Protein AF-A0A937WI59-F1 (afdb_monomer)

Nearest PDB structures (foldseek):
  2mru-assembly1_A  TM=8.303E-01  e=8.374E-02  Escherichia coli K-12
  1yfb-assembly1_A  TM=7.563E-01  e=5.651E-02  Bacillus subtilis
  1mvf-assembly2_D  TM=7.375E-01  e=8.942E-02  Escherichia coli
  2mrn-assembly1_B  TM=7.981E-01  e=2.239E-01  Escherichia coli K-12
  1ub4-assembly1_C-2  TM=5.901E-01  e=2.553E-01  Escherichia coli

Secondary structure (DSSP, 8-state):
--TT-PPPPPHHHHHHTT--TT-EEEEEEETTEEEEEEEPPPPTTS-GGGGGGGSHHHHHHHHHHHHHHHTT-----SSHHHHHHHHHHHHHHHHGGG--------------

Solvent-accessible surface area (backbone atoms only — not comparable to full-atom values): 7525 Å² total; per-residue (Å²): 130,48,99,84,71,60,81,88,75,60,68,67,61,31,61,77,68,70,60,58,95,87,68,42,63,47,79,45,81,54,95,96,39,80,46,75,41,86,37,80,74,72,63,88,82,60,56,80,91,56,50,65,65,74,34,69,71,44,46,53,52,49,53,48,54,51,48,31,57,73,73,56,71,62,87,86,67,98,46,68,67,61,46,52,50,50,53,55,52,54,50,52,60,63,61,69,73,72,81,79,88,87,86,77,85,80,86,75,82,87,81,132

Structure (mmCIF, N/CA/C/O backbone):
data_AF-A0A937WI59-F1
#
_entry.id   AF-A0A937WI59-F1
#
loop_
_atom_site.group_PDB
_atom_site.id
_atom_site.type_symbol
_atom_site.label_atom_id
_atom_site.label_alt_id
_atom_site.label_comp_id
_atom_site.label_asym_id
_atom_site.label_entity_id
_atom_site.label_seq_id
_atom_site.pdbx_PDB_ins_code
_atom_site.Cartn_x
_atom_site.Cartn_y
_atom_site.Cartn_z
_atom_site.occupancy
_atom_site.B_iso_or_equiv
_atom_site.auth_seq_id
_atom_site.auth_comp_id
_atom_site.auth_asym_id
_atom_site.auth_atom_id
_atom_site.pdbx_PDB_model_num
ATOM 1 N N . MET A 1 1 ? -21.272 4.162 23.842 1.00 53.53 1 MET A N 1
ATOM 2 C CA . MET A 1 1 ? -20.456 4.601 22.687 1.00 53.53 1 MET A CA 1
ATOM 3 C C . MET A 1 1 ? -19.876 5.968 23.034 1.00 53.53 1 MET A C 1
ATOM 5 O O . MET A 1 1 ? -20.607 6.757 23.615 1.00 53.53 1 MET A O 1
ATOM 9 N N . ARG A 1 2 ? -18.576 6.228 22.822 1.00 75.31 2 ARG A N 1
ATOM 10 C CA . ARG A 1 2 ? -17.988 7.551 23.133 1.00 75.31 2 ARG A CA 1
ATOM 11 C C . ARG A 1 2 ? -18.427 8.577 22.081 1.00 75.31 2 ARG A C 1
ATOM 13 O O . ARG A 1 2 ? -18.624 8.186 20.936 1.00 75.31 2 ARG A O 1
ATOM 20 N N . GLU A 1 3 ? -18.502 9.860 22.441 1.00 70.12 3 GLU A N 1
ATOM 21 C CA . GLU A 1 3 ? -18.969 10.951 21.554 1.00 70.12 3 GLU A CA 1
ATOM 22 C C . GLU A 1 3 ? -18.273 10.992 20.185 1.00 70.12 3 GLU A C 1
ATOM 24 O O . GLU A 1 3 ? -18.891 11.333 19.187 1.00 70.12 3 GLU A O 1
ATOM 29 N N . LYS A 1 4 ? -16.996 10.595 20.115 1.00 72.50 4 LYS A N 1
ATOM 30 C CA . LYS A 1 4 ? -16.204 10.588 18.873 1.00 72.50 4 LYS A CA 1
ATOM 31 C C . LYS A 1 4 ? -16.220 9.251 18.117 1.00 72.50 4 LYS A C 1
ATOM 33 O O . LYS A 1 4 ? -15.322 9.002 17.323 1.00 72.50 4 LYS A O 1
ATOM 38 N N . GLY A 1 5 ? -17.150 8.344 18.423 1.00 72.31 5 GLY A N 1
ATOM 39 C CA . GLY A 1 5 ? -17.212 7.026 17.775 1.00 72.31 5 GLY A CA 1
ATOM 40 C C . GLY A 1 5 ? -16.034 6.097 18.106 1.00 72.31 5 GLY A C 1
ATOM 41 O O . GLY A 1 5 ? -15.732 5.183 17.350 1.00 72.31 5 GLY A O 1
ATOM 42 N N . GLN A 1 6 ? -15.347 6.314 19.232 1.00 80.00 6 GLN A N 1
ATOM 43 C CA . GLN A 1 6 ? -14.201 5.488 19.629 1.00 80.00 6 GLN A CA 1
ATOM 44 C C . GLN A 1 6 ? -14.650 4.098 20.102 1.00 80.00 6 GLN A C 1
ATOM 46 O O . GLN A 1 6 ? -15.463 3.984 21.028 1.00 80.00 6 GLN A O 1
ATOM 51 N N . LEU A 1 7 ? -14.058 3.054 19.518 1.00 80.50 7 LEU A N 1
ATOM 52 C CA . LEU A 1 7 ? -14.230 1.661 19.923 1.00 80.50 7 LEU A CA 1
ATOM 53 C C . LEU A 1 7 ? -13.065 1.223 20.824 1.00 80.50 7 LEU A C 1
ATOM 55 O O . LEU A 1 7 ? -11.909 1.548 20.563 1.00 80.50 7 LEU A O 1
ATOM 59 N N . THR A 1 8 ? -13.350 0.484 21.897 1.00 84.56 8 THR A N 1
ATOM 60 C CA . THR A 1 8 ? -12.304 -0.092 22.757 1.00 84.56 8 THR A CA 1
ATOM 61 C C . THR A 1 8 ? -12.127 -1.566 22.427 1.00 84.56 8 THR A C 1
ATOM 63 O O . THR A 1 8 ? -13.064 -2.345 22.569 1.00 84.56 8 THR A O 1
ATOM 66 N N . LEU A 1 9 ? -10.918 -1.946 22.014 1.00 85.12 9 LEU A N 1
ATOM 67 C CA . LEU A 1 9 ? -10.568 -3.331 21.706 1.00 85.12 9 LEU A CA 1
ATOM 68 C C . LEU A 1 9 ? -9.833 -3.993 22.886 1.00 85.12 9 LEU A C 1
ATOM 70 O O . LEU A 1 9 ? -8.924 -3.380 23.470 1.00 85.12 9 LEU A O 1
ATOM 74 N N . PRO A 1 10 ? -10.155 -5.255 23.231 1.00 89.94 10 PRO A N 1
ATOM 75 C CA . PRO A 1 10 ? -9.387 -6.028 24.202 1.00 89.94 10 PRO A CA 1
ATOM 76 C C . PRO A 1 10 ? -7.894 -6.080 23.853 1.00 89.94 10 PRO A C 1
ATOM 78 O O . PRO A 1 10 ? -7.497 -6.032 22.687 1.00 89.94 10 PRO A O 1
ATOM 81 N N . SER A 1 11 ? -7.045 -6.170 24.878 1.00 88.06 11 SER A N 1
ATOM 82 C CA . SER A 1 11 ? -5.583 -6.162 24.714 1.00 88.06 11 SER A CA 1
ATOM 83 C C . SER A 1 11 ? -5.071 -7.310 23.841 1.00 88.06 11 SER A C 1
ATOM 85 O O . SER A 1 11 ? -4.092 -7.122 23.123 1.00 88.06 11 SER A O 1
ATOM 87 N N . LEU A 1 12 ? -5.752 -8.461 23.866 1.00 91.19 12 LEU A N 1
ATOM 88 C CA . LEU A 1 12 ? -5.436 -9.626 23.043 1.00 91.19 12 LEU A CA 1
ATOM 89 C C . LEU A 1 12 ? -5.431 -9.278 21.548 1.00 91.19 12 LEU A C 1
ATOM 91 O O . LEU A 1 12 ? -4.420 -9.464 20.876 1.00 91.19 12 LEU A O 1
ATOM 95 N N . PHE A 1 13 ? -6.525 -8.695 21.053 1.00 86.31 13 PHE A N 1
ATOM 96 C CA . PHE A 1 13 ? -6.661 -8.324 19.644 1.00 86.31 13 PHE A CA 1
ATOM 97 C C . P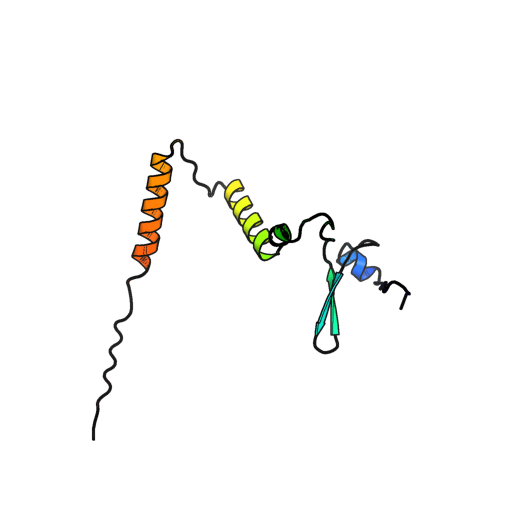HE A 1 13 ? -5.717 -7.188 19.254 1.00 86.31 13 PHE A C 1
ATOM 99 O O . PHE A 1 13 ? -5.120 -7.231 18.184 1.00 86.31 13 PHE A O 1
ATOM 106 N N . ARG A 1 14 ? -5.508 -6.208 20.146 1.00 87.00 14 ARG A N 1
ATOM 107 C CA . ARG A 1 14 ? -4.539 -5.126 19.907 1.00 87.00 14 ARG A CA 1
ATOM 108 C C . ARG A 1 14 ? -3.124 -5.655 19.699 1.00 87.00 14 ARG A C 1
ATOM 110 O O . ARG A 1 14 ? -2.452 -5.215 18.777 1.00 87.00 14 ARG A O 1
ATOM 117 N N . LYS A 1 15 ? -2.684 -6.608 20.525 1.00 85.06 15 LYS A N 1
ATOM 118 C CA . LYS A 1 15 ? -1.352 -7.216 20.404 1.00 85.06 15 LYS A CA 1
ATOM 119 C C . LYS A 1 15 ? -1.234 -8.091 19.159 1.00 85.06 15 LYS A C 1
ATOM 121 O O . LYS A 1 15 ? -0.242 -7.976 18.4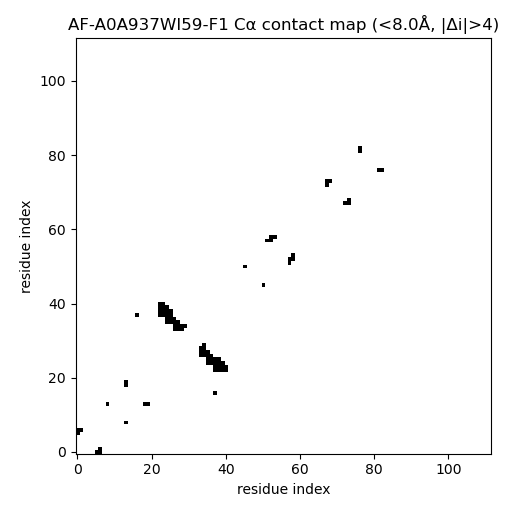53 1.00 85.06 15 LYS A O 1
ATOM 126 N N . ALA A 1 16 ? -2.244 -8.916 18.881 1.00 84.19 16 ALA A N 1
ATOM 127 C CA . ALA A 1 16 ? -2.254 -9.796 17.712 1.00 84.19 16 ALA A CA 1
ATOM 128 C C . ALA A 1 16 ? -2.197 -9.018 16.386 1.00 84.19 16 ALA A C 1
ATOM 130 O O . ALA A 1 16 ? -1.530 -9.448 15.452 1.00 84.19 16 ALA A O 1
ATOM 131 N N . LEU A 1 17 ? -2.865 -7.863 16.323 1.00 81.88 17 LEU A N 1
AT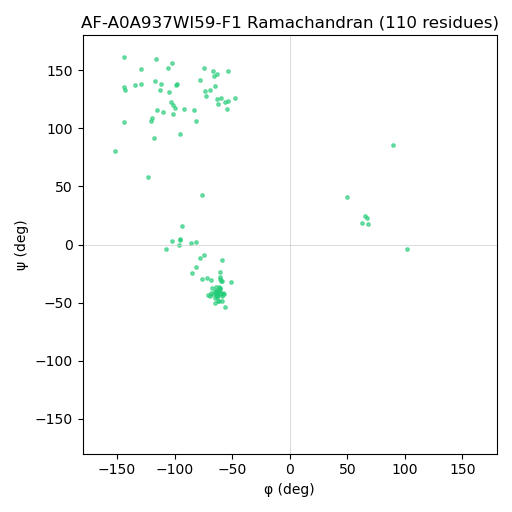OM 132 C CA . LEU A 1 17 ? -2.930 -7.011 15.134 1.00 81.88 17 LEU A CA 1
ATOM 133 C C . LEU A 1 17 ? -1.892 -5.871 15.135 1.00 81.88 17 LEU A C 1
ATOM 135 O O . LEU A 1 17 ? -1.865 -5.079 14.200 1.00 81.88 17 LEU A O 1
ATOM 139 N N . GLY A 1 18 ? -1.057 -5.751 16.176 1.00 84.44 18 GLY A N 1
ATOM 140 C CA . GLY A 1 18 ? -0.043 -4.693 16.285 1.00 84.44 18 GLY A CA 1
ATOM 141 C C . GLY A 1 18 ? -0.601 -3.266 16.409 1.00 84.44 18 GLY A C 1
ATOM 142 O O . GLY A 1 18 ? 0.091 -2.312 16.060 1.00 84.44 18 GLY A O 1
ATOM 143 N N . LEU A 1 19 ? -1.834 -3.118 16.902 1.00 84.38 19 LEU A N 1
ATOM 144 C CA . LEU A 1 19 ? -2.588 -1.862 16.904 1.00 84.38 19 LEU A CA 1
ATOM 145 C C . LEU A 1 19 ? -2.139 -0.895 18.004 1.00 84.38 19 LEU A C 1
ATOM 147 O O . LEU A 1 19 ? -1.927 -1.285 19.160 1.00 84.38 19 LEU A O 1
ATOM 151 N N . LYS A 1 20 ? -2.108 0.394 17.671 1.00 83.06 20 LYS A N 1
ATOM 152 C CA . LYS A 1 20 ? -1.831 1.513 18.577 1.00 83.06 20 LYS A CA 1
ATOM 153 C C . LYS A 1 20 ? -3.045 2.433 18.700 1.00 83.06 20 LYS A C 1
ATOM 155 O O . LYS A 1 20 ? -3.963 2.430 17.883 1.00 83.06 20 LYS A O 1
ATOM 160 N N . ALA A 1 21 ? -3.075 3.222 19.773 1.00 80.94 21 ALA A N 1
ATOM 161 C CA . ALA A 1 21 ? -4.100 4.249 19.919 1.00 80.94 21 ALA A CA 1
ATOM 162 C C . ALA A 1 21 ? -3.947 5.282 18.791 1.00 80.94 21 ALA A C 1
ATOM 164 O O . ALA A 1 21 ? -2.870 5.851 18.633 1.00 80.94 21 ALA A O 1
ATOM 165 N N . GLY A 1 22 ? -5.022 5.516 18.035 1.00 78.31 22 GLY A N 1
ATOM 166 C CA . GLY A 1 22 ? -5.018 6.408 16.871 1.00 78.31 22 GLY A CA 1
ATOM 167 C C . GLY A 1 22 ? -4.952 5.702 15.514 1.00 78.31 22 GLY A C 1
ATOM 168 O O 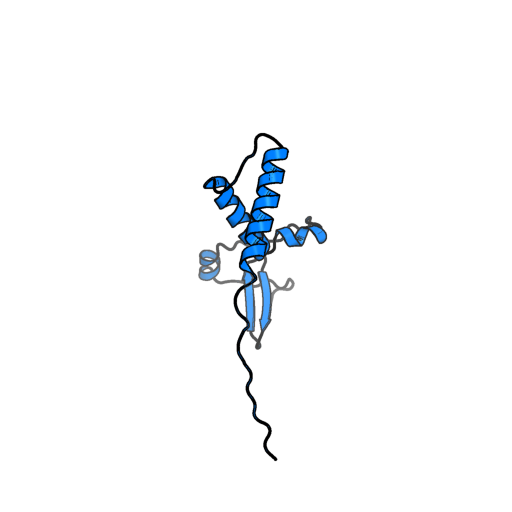. GLY A 1 22 ? -5.063 6.389 14.503 1.00 78.31 22 GLY A O 1
ATOM 169 N N . ASP A 1 23 ? -4.824 4.371 15.478 1.00 79.38 23 ASP A N 1
ATOM 170 C CA . ASP A 1 23 ? -4.949 3.603 14.233 1.00 79.38 23 ASP A CA 1
ATOM 171 C C . ASP A 1 23 ? -6.381 3.652 13.681 1.00 79.38 23 ASP A C 1
ATOM 173 O O . ASP A 1 23 ? -7.361 3.747 14.431 1.00 79.38 23 ASP A O 1
ATOM 177 N N . TYR A 1 24 ? -6.489 3.577 12.355 1.00 77.19 24 TYR A N 1
ATOM 178 C CA . TYR A 1 24 ? -7.747 3.670 11.623 1.00 77.19 24 TYR A CA 1
ATOM 179 C C . TYR A 1 24 ? -8.227 2.286 11.182 1.00 77.19 24 TYR A C 1
ATOM 181 O O . TYR A 1 24 ? -7.453 1.335 11.050 1.00 77.19 24 TYR A O 1
ATOM 189 N N . PHE A 1 25 ? -9.536 2.181 10.966 1.00 82.50 25 PHE A N 1
ATOM 190 C CA . PHE A 1 25 ? -10.170 0.979 10.449 1.00 82.50 25 PHE A CA 1
ATOM 191 C C . PHE A 1 25 ? -11.053 1.341 9.268 1.00 82.50 25 PHE A C 1
ATOM 193 O O . PHE A 1 25 ? -11.804 2.315 9.318 1.00 82.50 25 PHE A O 1
ATOM 200 N N . GLU A 1 26 ? -10.997 0.516 8.233 1.00 79.25 26 GLU A N 1
ATOM 201 C CA . GLU A 1 26 ? -12.060 0.454 7.248 1.00 79.25 26 GLU A CA 1
ATOM 202 C C . GLU A 1 26 ? -13.256 -0.257 7.888 1.00 79.25 26 GLU A C 1
ATOM 204 O O . GLU A 1 26 ? -13.109 -1.309 8.523 1.00 79.25 26 GLU A O 1
ATOM 209 N N . VAL A 1 27 ? -14.437 0.338 7.741 1.00 80.81 27 VAL A N 1
ATOM 210 C CA . VAL A 1 27 ? -15.684 -0.172 8.305 1.00 80.81 27 VAL A CA 1
ATOM 211 C C . VAL A 1 27 ? -16.556 -0.658 7.162 1.00 80.81 27 VAL A C 1
ATOM 213 O O . VAL A 1 27 ? -17.022 0.144 6.359 1.00 80.81 27 VAL A O 1
ATOM 216 N N . ASN A 1 28 ? -16.801 -1.964 7.115 1.00 80.94 28 ASN A N 1
ATOM 217 C CA . ASN A 1 28 ? -17.750 -2.563 6.186 1.00 80.94 28 ASN A CA 1
ATOM 218 C C . ASN A 1 28 ? -18.959 -3.102 6.953 1.00 80.94 28 ASN A C 1
ATOM 220 O O . ASN A 1 28 ? -18.808 -3.699 8.021 1.00 80.94 28 ASN A O 1
ATOM 224 N N . PHE A 1 29 ? -20.156 -2.890 6.405 1.00 87.25 29 PHE A N 1
ATOM 225 C CA . PHE A 1 29 ? -21.410 -3.386 6.966 1.00 87.25 29 PHE A CA 1
ATOM 226 C C . PHE A 1 29 ? -22.030 -4.396 6.007 1.00 87.25 29 PHE A C 1
ATOM 228 O O . PHE A 1 29 ? -22.379 -4.045 4.881 1.00 87.25 29 PHE A O 1
ATOM 235 N N . GLN A 1 30 ? -22.131 -5.650 6.439 1.00 88.69 30 GLN A N 1
ATOM 236 C CA . GLN A 1 30 ? -22.704 -6.744 5.653 1.00 88.69 30 GLN A CA 1
ATOM 237 C C . GLN A 1 30 ? -23.466 -7.673 6.593 1.00 88.69 30 GLN A C 1
ATOM 239 O O . GLN A 1 30 ? -22.974 -7.968 7.677 1.00 88.69 30 GLN A O 1
ATOM 244 N N . ASP A 1 31 ? -24.671 -8.094 6.210 1.00 86.94 31 ASP A N 1
ATOM 245 C CA . ASP A 1 31 ? -25.480 -9.074 6.953 1.00 86.94 31 ASP A CA 1
ATOM 246 C C . ASP A 1 31 ? -25.638 -8.770 8.452 1.00 86.94 31 ASP A C 1
ATOM 248 O O . ASP A 1 31 ? -25.572 -9.653 9.305 1.00 86.94 31 ASP A O 1
ATOM 252 N N . ASN A 1 32 ? -25.842 -7.492 8.789 1.00 90.25 32 ASN A N 1
ATOM 253 C CA . ASN A 1 32 ? -25.956 -7.012 10.170 1.00 90.25 32 ASN A CA 1
ATOM 254 C C . ASN A 1 32 ? -24.680 -7.207 11.024 1.00 90.25 32 ASN A C 1
ATOM 256 O O . ASN A 1 32 ? -24.724 -7.135 12.253 1.00 90.25 32 ASN A O 1
ATOM 260 N N . VAL A 1 33 ? -23.533 -7.417 10.374 1.00 89.69 33 VAL A N 1
ATOM 261 C CA . VAL A 1 33 ? -22.202 -7.529 10.973 1.00 89.69 33 VAL A CA 1
ATOM 262 C C . VAL A 1 33 ? -21.351 -6.331 10.554 1.00 89.69 33 VAL A C 1
ATOM 264 O O . VAL A 1 33 ? -21.267 -5.970 9.379 1.00 89.69 33 VAL A O 1
ATOM 267 N N . ILE A 1 34 ? -20.684 -5.718 11.536 1.00 86.56 34 ILE A N 1
ATOM 268 C CA . ILE A 1 34 ? -19.652 -4.708 11.292 1.00 86.56 34 ILE A CA 1
ATOM 269 C C . ILE A 1 34 ? -18.303 -5.418 11.220 1.00 86.56 34 ILE A C 1
ATOM 271 O O . ILE A 1 34 ? -17.833 -5.982 12.209 1.00 86.56 34 ILE A O 1
ATOM 275 N N . VAL A 1 35 ? -17.664 -5.352 10.056 1.00 84.44 35 VAL A N 1
ATOM 276 C CA . VAL A 1 35 ? -16.308 -5.853 9.841 1.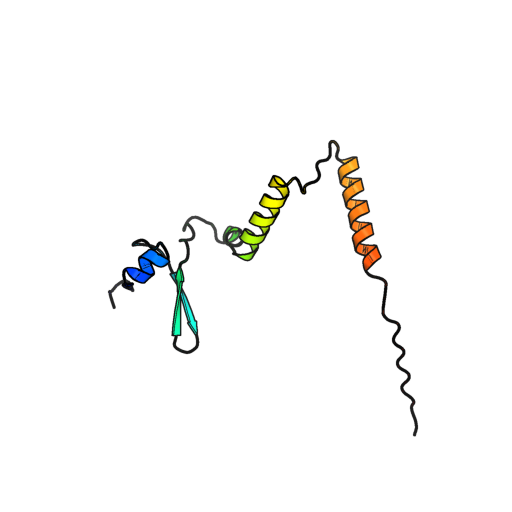00 84.44 35 VAL A CA 1
ATOM 277 C C . VAL A 1 35 ? -15.346 -4.672 9.897 1.00 84.44 35 VAL A C 1
ATOM 279 O O . VAL A 1 35 ? -15.419 -3.761 9.074 1.00 84.44 35 VAL A O 1
ATOM 282 N N . LEU A 1 36 ? -14.441 -4.698 10.877 1.00 84.88 36 LEU A N 1
ATOM 283 C CA . LEU A 1 36 ? -13.393 -3.696 11.054 1.00 84.88 36 LEU A CA 1
ATOM 284 C C . LEU A 1 36 ? -12.071 -4.254 10.534 1.00 84.88 36 LEU A C 1
ATOM 286 O O . LEU A 1 36 ? -11.513 -5.179 11.128 1.00 84.88 36 LEU A O 1
ATOM 290 N N . LYS A 1 37 ? -11.555 -3.684 9.446 1.00 81.50 37 LYS A N 1
ATOM 291 C CA . LYS A 1 37 ? -10.237 -4.041 8.908 1.00 81.50 37 LYS A CA 1
ATOM 292 C C . LYS A 1 37 ? -9.232 -2.955 9.281 1.00 81.50 37 LYS A C 1
ATOM 294 O O . LYS A 1 37 ? -9.484 -1.799 8.943 1.00 81.50 37 LYS A O 1
ATOM 299 N N . PRO A 1 38 ? -8.124 -3.275 9.979 1.00 79.50 38 PRO A N 1
ATOM 300 C CA . PRO A 1 38 ? -7.062 -2.304 10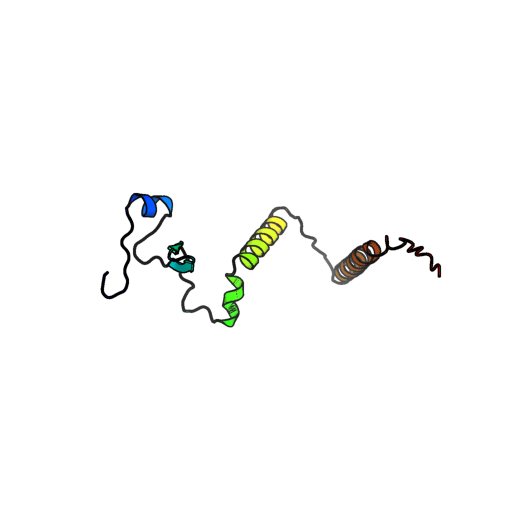.210 1.00 79.50 38 PRO A CA 1
ATOM 301 C C . PRO A 1 38 ? -6.611 -1.703 8.879 1.00 79.50 38 PRO A C 1
ATOM 303 O O . PRO A 1 38 ? -6.208 -2.441 7.980 1.00 79.50 38 PRO A O 1
ATOM 306 N N . CYS A 1 39 ? -6.673 -0.383 8.751 1.00 69.31 39 CYS A N 1
ATOM 307 C CA . CYS A 1 39 ? -6.124 0.318 7.602 1.00 69.31 39 CYS A CA 1
ATOM 308 C C . CYS A 1 39 ? -5.010 1.244 8.078 1.00 69.31 39 CYS A C 1
ATOM 310 O O . CYS A 1 39 ? -5.084 1.871 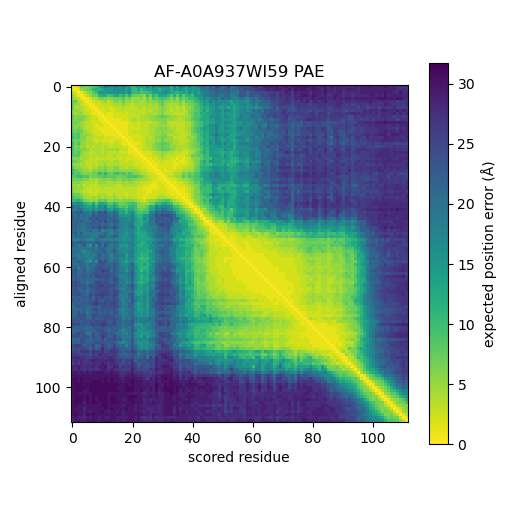9.140 1.00 69.31 39 CYS A O 1
ATOM 312 N N . LYS A 1 40 ? -3.935 1.327 7.294 1.00 63.00 40 LYS A N 1
ATOM 313 C CA . LYS A 1 40 ? -2.972 2.402 7.509 1.00 63.00 40 LYS A CA 1
ATOM 314 C C . LYS A 1 40 ? -3.704 3.708 7.202 1.00 63.00 40 LYS A C 1
ATOM 316 O O . LYS A 1 40 ? -4.420 3.744 6.199 1.00 63.00 40 LYS A O 1
ATOM 321 N N . PRO A 1 41 ? -3.553 4.762 8.021 1.00 55.88 41 PRO A N 1
ATOM 322 C CA . PRO A 1 41 ? -4.031 6.069 7.613 1.00 55.88 41 PRO A CA 1
ATOM 323 C C . PRO A 1 41 ? -3.401 6.370 6.257 1.00 55.88 41 PRO A C 1
ATOM 325 O O . PRO A 1 41 ? -2.176 6.443 6.161 1.00 55.88 41 PRO A O 1
ATOM 328 N N . MET A 1 42 ? -4.221 6.506 5.213 1.00 55.22 42 MET A N 1
ATOM 329 C CA . MET A 1 42 ? -3.767 7.221 4.029 1.00 55.22 42 MET A CA 1
ATOM 330 C C . MET A 1 42 ? -3.351 8.606 4.529 1.00 55.22 42 MET A C 1
ATOM 332 O O . MET A 1 42 ? -4.161 9.260 5.200 1.00 55.22 42 MET A O 1
ATOM 336 N N . PRO A 1 43 ? -2.098 9.040 4.301 1.00 55.66 43 PRO A N 1
ATOM 337 C CA . PRO A 1 43 ? -1.728 10.420 4.547 1.00 55.66 43 PRO A CA 1
ATOM 338 C C . PRO A 1 43 ? -2.793 11.319 3.917 1.00 55.66 43 PRO A C 1
ATOM 340 O O . PRO A 1 43 ? -3.119 11.160 2.742 1.00 55.66 43 PRO A O 1
ATOM 343 N N . LYS A 1 44 ? -3.364 12.235 4.709 1.00 54.53 44 LYS A N 1
ATOM 344 C CA . LYS A 1 44 ? -4.384 13.188 4.234 1.00 54.53 44 LYS A CA 1
ATOM 345 C C . LYS A 1 44 ? -3.882 14.064 3.081 1.00 54.53 44 LYS A C 1
ATOM 347 O O . LYS A 1 44 ? -4.686 14.704 2.416 1.00 54.53 44 LYS A O 1
ATOM 352 N N . ASP A 1 45 ? -2.572 14.053 2.870 1.00 56.88 45 ASP A N 1
ATOM 353 C CA . ASP A 1 45 ? -1.847 14.875 1.917 1.00 56.88 45 ASP A CA 1
ATOM 354 C C . ASP A 1 45 ? -1.600 14.162 0.575 1.00 56.88 45 ASP A C 1
ATOM 356 O O . ASP A 1 45 ? -0.922 14.722 -0.278 1.00 56.88 45 ASP A O 1
ATOM 360 N N . ILE A 1 46 ? -2.124 12.942 0.368 1.00 61.78 46 ILE A N 1
ATOM 361 C CA . ILE A 1 46 ? -2.100 12.298 -0.955 1.00 61.78 46 ILE A CA 1
ATOM 362 C C . ILE A 1 46 ? -3.287 12.836 -1.758 1.00 61.78 46 ILE A C 1
ATOM 364 O O . ILE A 1 46 ? -4.437 12.596 -1.365 1.00 61.78 46 ILE A O 1
ATOM 368 N N . PRO A 1 47 ? -3.051 13.555 -2.865 1.00 64.12 47 PRO A N 1
ATOM 369 C CA . PRO A 1 47 ? -4.139 14.001 -3.714 1.00 64.12 47 PRO A CA 1
ATOM 370 C C . PRO A 1 47 ? -4.876 12.783 -4.306 1.00 64.12 47 PRO A C 1
ATOM 372 O O . PRO A 1 47 ? -4.318 11.701 -4.492 1.00 64.12 47 PRO A O 1
ATOM 375 N N . ALA A 1 48 ? -6.191 12.908 -4.500 1.00 61.75 48 ALA A N 1
ATOM 376 C CA . ALA A 1 48 ? -7.062 11.765 -4.805 1.00 61.75 48 ALA A CA 1
ATOM 377 C C . ALA A 1 48 ? -6.686 11.028 -6.109 1.00 61.75 48 ALA A C 1
ATOM 379 O O . ALA A 1 48 ? -6.992 9.846 -6.264 1.00 61.75 48 ALA A O 1
ATOM 380 N N . ASP A 1 49 ? -6.002 11.712 -7.022 1.00 74.38 49 ASP A N 1
ATOM 381 C CA . ASP A 1 49 ? -5.439 11.201 -8.272 1.00 74.38 49 ASP A CA 1
ATOM 382 C C . ASP A 1 49 ? -4.177 10.340 -8.089 1.00 74.38 49 ASP A C 1
ATOM 384 O O . ASP A 1 49 ? -3.769 9.673 -9.034 1.00 74.38 49 ASP A O 1
ATOM 388 N N . GLU A 1 50 ? -3.601 10.278 -6.888 1.00 72.50 50 GLU A N 1
ATOM 389 C CA . GLU A 1 50 ? -2.468 9.413 -6.526 1.00 72.50 50 GLU A CA 1
ATOM 390 C C . GLU A 1 50 ? -2.880 8.236 -5.621 1.00 72.50 50 GLU A C 1
ATOM 392 O O . GLU A 1 50 ? -2.082 7.342 -5.328 1.00 72.50 50 GLU A O 1
ATOM 397 N N . ALA A 1 51 ? -4.151 8.173 -5.208 1.00 70.81 51 ALA A N 1
ATOM 398 C CA . ALA A 1 51 ? -4.663 7.119 -4.329 1.00 70.81 51 ALA A CA 1
ATOM 399 C C . ALA A 1 51 ? -4.537 5.707 -4.937 1.00 70.81 51 ALA A C 1
ATOM 401 O O . ALA A 1 51 ? -4.376 4.729 -4.203 1.00 70.81 51 ALA A O 1
ATOM 402 N N . TRP A 1 52 ? -4.555 5.588 -6.271 1.00 74.69 52 TRP A N 1
ATOM 403 C CA . TRP A 1 52 ? -4.412 4.311 -6.985 1.00 74.69 52 TRP A CA 1
ATOM 404 C C . TRP A 1 52 ? -3.092 3.593 -6.669 1.00 74.69 52 TRP A C 1
ATOM 406 O O . TRP A 1 52 ? -3.074 2.361 -6.628 1.00 74.69 52 TRP A O 1
ATOM 416 N N . TYR A 1 53 ? -2.017 4.339 -6.381 1.00 62.72 53 TYR A N 1
ATOM 417 C CA . TYR A 1 53 ? -0.706 3.793 -6.012 1.00 62.72 53 TYR A CA 1
ATOM 418 C C . TYR A 1 53 ? -0.781 2.944 -4.734 1.00 62.72 53 TYR A C 1
ATOM 420 O O . TYR A 1 53 ? -0.035 1.986 -4.552 1.00 62.72 53 TYR A O 1
ATOM 428 N N . TRP A 1 54 ? -1.715 3.256 -3.837 1.00 71.19 54 TRP A N 1
ATOM 429 C CA . TRP A 1 54 ? -1.861 2.575 -2.550 1.00 71.19 54 TRP A CA 1
ATOM 430 C C . TRP A 1 54 ? -2.884 1.440 -2.563 1.00 71.19 54 TRP A C 1
ATOM 432 O O . TRP A 1 54 ? -3.127 0.824 -1.525 1.00 71.19 54 TRP A O 1
ATOM 442 N N . THR A 1 55 ? -3.471 1.132 -3.721 1.00 79.00 55 THR A N 1
ATOM 443 C CA . THR A 1 55 ? -4.353 -0.031 -3.860 1.00 79.00 55 THR A CA 1
ATOM 444 C C . THR A 1 55 ? -3.568 -1.330 -3.670 1.00 79.00 55 THR A C 1
ATOM 446 O O . THR A 1 55 ? -2.406 -1.436 -4.069 1.00 79.00 55 THR A O 1
ATOM 449 N N . GLU A 1 56 ? -4.202 -2.335 -3.063 1.00 75.56 56 GLU A N 1
ATOM 450 C CA . GLU A 1 56 ? -3.577 -3.639 -2.797 1.00 75.56 56 GLU A CA 1
ATOM 451 C C . GLU A 1 56 ? -3.063 -4.296 -4.087 1.00 75.56 56 GLU A C 1
ATOM 453 O O . GLU A 1 56 ? -1.926 -4.763 -4.134 1.00 75.56 56 GLU A O 1
ATOM 458 N N . GLU A 1 57 ? -3.854 -4.233 -5.163 1.00 79.62 57 GLU A N 1
ATOM 459 C CA . GLU A 1 57 ? -3.471 -4.744 -6.483 1.00 79.62 57 GLU A CA 1
ATOM 460 C C . GLU A 1 57 ? -2.192 -4.076 -7.007 1.00 79.62 57 GLU A C 1
ATOM 462 O O . GLU A 1 57 ? -1.309 -4.743 -7.557 1.00 79.62 57 GLU A O 1
ATOM 467 N N . TRP A 1 58 ? -2.075 -2.756 -6.847 1.00 87.06 58 TRP A N 1
ATOM 468 C CA . TRP A 1 58 ? -0.908 -2.029 -7.325 1.00 87.06 58 TRP A CA 1
ATOM 469 C C . TRP A 1 58 ? 0.334 -2.342 -6.487 1.00 87.06 58 TRP A C 1
ATOM 471 O O . TRP A 1 58 ? 1.392 -2.638 -7.044 1.00 87.06 58 TRP A O 1
ATOM 481 N N . GLN A 1 59 ? 0.195 -2.381 -5.160 1.00 89.94 59 GLN A N 1
ATOM 482 C CA . GLN A 1 59 ? 1.286 -2.755 -4.258 1.00 89.94 59 GLN A CA 1
ATOM 483 C C . GLN A 1 59 ? 1.774 -4.190 -4.513 1.00 89.94 59 GLN A C 1
ATOM 485 O O . GLN A 1 59 ? 2.979 -4.438 -4.496 1.00 89.94 59 GLN A O 1
ATOM 490 N N . GLU A 1 60 ? 0.883 -5.140 -4.820 1.00 88.19 60 GLU A N 1
ATOM 491 C CA . GLU A 1 60 ? 1.286 -6.506 -5.173 1.00 88.19 60 GLU A CA 1
ATOM 492 C C . GLU A 1 60 ? 2.120 -6.541 -6.467 1.00 88.19 60 GLU A C 1
ATOM 494 O O . GLU A 1 60 ? 3.158 -7.214 -6.535 1.00 88.19 60 GLU A O 1
ATOM 499 N N . LYS A 1 61 ? 1.700 -5.788 -7.492 1.00 90.69 61 LYS A N 1
ATOM 500 C CA . LYS A 1 61 ? 2.446 -5.655 -8.754 1.00 90.69 61 LYS A CA 1
ATOM 501 C C . LYS A 1 61 ? 3.810 -5.009 -8.529 1.00 90.69 61 LYS A C 1
ATOM 503 O O . LYS A 1 61 ? 4.800 -5.518 -9.053 1.00 90.69 61 LYS A O 1
ATOM 508 N N . GLU A 1 62 ? 3.877 -3.967 -7.710 1.00 92.56 62 GLU A N 1
ATOM 509 C CA . GLU A 1 62 ? 5.126 -3.294 -7.351 1.00 92.56 62 GLU A CA 1
ATOM 510 C C . GLU A 1 62 ? 6.077 -4.234 -6.596 1.00 92.56 62 GLU A C 1
ATOM 512 O O . GLU A 1 62 ? 7.250 -4.362 -6.945 1.00 92.56 62 GLU A O 1
ATOM 517 N N . HIS A 1 63 ? 5.577 -4.993 -5.617 1.00 89.31 63 HIS A N 1
ATOM 518 C CA . HIS A 1 63 ? 6.379 -5.997 -4.913 1.00 89.31 63 HIS A CA 1
ATOM 519 C C . HIS A 1 63 ? 6.918 -7.084 -5.848 1.00 89.31 63 HIS A C 1
ATOM 521 O O . HIS A 1 63 ? 8.053 -7.541 -5.685 1.00 89.31 63 HIS A O 1
ATOM 527 N N . ARG A 1 64 ? 6.124 -7.513 -6.833 1.00 92.56 64 ARG A N 1
ATOM 528 C CA . ARG A 1 64 ? 6.559 -8.465 -7.862 1.00 92.56 64 ARG A CA 1
ATOM 529 C C . ARG A 1 64 ? 7.652 -7.867 -8.744 1.00 92.56 64 ARG A C 1
ATOM 531 O O . ARG A 1 64 ? 8.702 -8.488 -8.869 1.00 92.56 64 ARG A O 1
ATOM 538 N N . ALA A 1 65 ? 7.444 -6.661 -9.269 1.00 92.88 65 ALA A N 1
ATOM 539 C CA . ALA A 1 65 ? 8.434 -5.956 -10.078 1.00 92.88 65 ALA A CA 1
ATOM 540 C C . ALA A 1 65 ? 9.750 -5.757 -9.311 1.00 92.88 65 ALA A C 1
ATOM 542 O O . ALA A 1 65 ? 10.832 -6.014 -9.834 1.00 92.88 65 ALA A O 1
ATOM 543 N N . ARG A 1 66 ? 9.668 -5.395 -8.027 1.00 92.06 66 ARG A N 1
ATOM 544 C CA . ARG A 1 66 ? 10.842 -5.229 -7.168 1.00 92.06 66 ARG A CA 1
ATOM 545 C C . ARG A 1 66 ? 11.605 -6.531 -6.945 1.00 92.06 66 ARG A C 1
ATOM 547 O O . ARG A 1 66 ? 12.835 -6.516 -6.954 1.00 92.06 66 ARG A O 1
ATOM 554 N N . ARG A 1 67 ? 10.899 -7.653 -6.769 1.00 94.75 67 ARG A N 1
ATOM 555 C CA . ARG A 1 67 ? 11.532 -8.980 -6.722 1.00 94.75 67 ARG A CA 1
ATOM 556 C C . ARG A 1 67 ? 12.195 -9.331 -8.045 1.00 94.75 67 ARG A C 1
ATOM 558 O O . ARG A 1 67 ? 13.314 -9.817 -8.021 1.00 94.75 67 ARG A O 1
ATOM 565 N N . ASP A 1 68 ? 11.553 -9.041 -9.173 1.00 95.12 68 ASP A N 1
ATOM 566 C CA . ASP A 1 68 ? 12.134 -9.293 -10.495 1.00 95.12 68 ASP A CA 1
ATOM 567 C C . ASP A 1 68 ? 13.433 -8.506 -10.702 1.00 95.12 68 ASP A C 1
ATOM 569 O O . ASP A 1 68 ? 14.415 -9.073 -11.170 1.00 95.12 68 ASP A O 1
ATOM 573 N N . ILE A 1 69 ? 13.481 -7.241 -10.275 1.00 93.75 69 ILE A N 1
ATOM 574 C CA . ILE A 1 69 ? 14.710 -6.434 -10.296 1.00 93.75 69 ILE A CA 1
ATOM 575 C C . ILE A 1 69 ? 15.783 -7.048 -9.390 1.00 93.75 69 ILE A C 1
ATOM 577 O O . ILE A 1 69 ? 16.924 -7.212 -9.817 1.00 93.75 69 ILE A O 1
ATOM 581 N N . HIS A 1 70 ? 15.429 -7.404 -8.151 1.00 94.31 70 HIS A N 1
ATOM 582 C CA . HIS A 1 70 ? 16.377 -7.966 -7.184 1.00 94.31 70 HIS A CA 1
ATOM 583 C C . HIS A 1 70 ? 16.953 -9.316 -7.633 1.00 94.31 70 HIS A C 1
ATOM 585 O O . HIS A 1 70 ? 18.146 -9.561 -7.488 1.00 94.31 70 HIS A O 1
ATOM 591 N N . GLU A 1 71 ? 16.113 -10.175 -8.204 1.00 95.69 71 GLU A N 1
ATOM 592 C CA . GLU A 1 71 ? 16.487 -11.497 -8.710 1.00 95.69 71 GLU A CA 1
ATOM 593 C C . GLU A 1 71 ? 17.128 -11.433 -10.109 1.00 95.69 71 GLU A C 1
ATOM 595 O O . GLU A 1 71 ? 17.430 -12.470 -10.696 1.00 95.69 71 GLU A O 1
ATOM 600 N N . GLY A 1 72 ? 17.322 -10.235 -10.675 1.00 93.94 72 GLY A N 1
ATOM 601 C CA . GLY A 1 72 ? 17.913 -10.057 -12.001 1.00 93.94 72 GLY A CA 1
ATOM 602 C C . GLY A 1 72 ? 17.032 -10.565 -13.147 1.00 93.94 72 GLY A C 1
ATOM 603 O O . GLY A 1 72 ? 17.520 -10.744 -14.261 1.00 93.94 72 GLY A O 1
ATOM 604 N N . ARG A 1 73 ? 15.726 -10.768 -12.921 1.00 93.94 73 ARG A N 1
ATOM 605 C CA . ARG A 1 73 ? 14.723 -11.098 -13.954 1.00 93.94 73 ARG A CA 1
ATOM 606 C C . ARG A 1 73 ? 14.335 -9.870 -14.785 1.00 93.94 73 ARG A C 1
ATOM 608 O O . ARG A 1 73 ? 13.168 -9.648 -15.099 1.00 93.94 73 ARG A O 1
ATOM 615 N N . VAL A 1 74 ? 15.328 -9.071 -15.150 1.00 92.38 74 VAL A N 1
ATOM 616 C CA . VAL A 1 74 ? 15.201 -7.849 -15.940 1.00 92.38 74 VAL A CA 1
ATOM 617 C C . VAL A 1 74 ? 16.190 -7.899 -17.094 1.00 92.38 74 VAL A C 1
ATOM 619 O O . VAL A 1 74 ? 17.238 -8.532 -17.004 1.00 92.38 74 VAL A O 1
ATOM 622 N N . LYS A 1 75 ? 15.848 -7.246 -18.203 1.00 91.88 75 LYS A N 1
ATOM 623 C CA . LYS A 1 75 ? 16.758 -7.076 -19.337 1.00 91.88 75 LYS A CA 1
ATOM 624 C C . LYS A 1 75 ? 17.265 -5.641 -19.352 1.00 91.88 75 LYS A C 1
ATOM 626 O O . LYS A 1 75 ? 16.460 -4.715 -19.283 1.00 91.88 75 LYS A O 1
ATOM 631 N N . SER A 1 76 ? 18.574 -5.470 -19.476 1.00 92.00 76 SER A N 1
ATOM 632 C CA . SER A 1 76 ? 19.216 -4.196 -19.797 1.00 92.00 76 SER A CA 1
ATOM 633 C C . SER A 1 76 ? 19.693 -4.216 -21.246 1.00 92.00 76 SER A C 1
ATOM 635 O O . SER A 1 76 ? 19.990 -5.279 -21.790 1.00 92.00 76 SER A O 1
ATOM 637 N N . PHE A 1 77 ? 19.766 -3.043 -21.864 1.00 94.12 77 PHE A N 1
ATOM 638 C CA . PHE A 1 77 ? 20.241 -2.870 -23.233 1.00 94.12 77 PHE A CA 1
ATOM 639 C C . PHE A 1 77 ? 21.206 -1.690 -23.262 1.00 94.12 77 PHE A C 1
ATOM 641 O O . PHE A 1 77 ? 20.926 -0.660 -22.649 1.00 94.12 77 PHE A O 1
ATOM 648 N N . ASP A 1 78 ? 22.314 -1.834 -23.983 1.00 92.19 78 ASP A N 1
ATOM 649 C CA . ASP A 1 78 ? 23.341 -0.790 -24.080 1.00 92.19 78 ASP A CA 1
ATOM 650 C C . ASP A 1 78 ? 22.978 0.295 -25.107 1.00 92.19 78 ASP A C 1
ATOM 652 O O . ASP A 1 78 ? 23.516 1.401 -25.075 1.00 92.19 78 ASP A O 1
ATOM 656 N N . ASN A 1 79 ? 22.052 -0.005 -26.025 1.00 94.81 79 ASN A N 1
ATOM 657 C CA . ASN A 1 79 ? 21.565 0.925 -27.038 1.00 94.81 79 ASN A CA 1
ATOM 658 C C . ASN A 1 79 ? 20.066 0.733 -27.326 1.00 94.81 79 ASN A C 1
ATOM 660 O O . ASN A 1 79 ? 19.455 -0.293 -27.013 1.00 94.81 79 ASN A O 1
ATOM 664 N N . ILE A 1 80 ? 19.472 1.760 -27.933 1.00 94.00 80 ILE A N 1
ATOM 665 C CA . ILE A 1 80 ? 18.034 1.817 -28.205 1.00 94.00 80 ILE A CA 1
ATOM 666 C C . ILE A 1 80 ? 17.597 0.862 -29.326 1.00 94.00 80 ILE A C 1
ATOM 668 O O . ILE A 1 80 ? 16.467 0.374 -29.301 1.00 94.00 80 ILE A O 1
ATOM 672 N N . ASP A 1 81 ? 18.478 0.559 -30.281 1.00 95.50 81 ASP A N 1
ATOM 673 C CA . ASP A 1 81 ? 18.158 -0.305 -31.418 1.00 95.50 81 ASP A CA 1
ATOM 674 C C . ASP A 1 81 ? 17.940 -1.755 -30.966 1.00 95.50 81 ASP A C 1
ATOM 676 O O . ASP A 1 81 ? 16.961 -2.394 -31.370 1.00 95.50 81 ASP A O 1
ATOM 680 N N . ASP A 1 82 ? 18.782 -2.247 -30.054 1.00 92.94 82 ASP A N 1
ATOM 681 C CA . ASP A 1 82 ? 18.643 -3.571 -29.446 1.00 92.94 82 ASP A CA 1
ATOM 682 C C . ASP A 1 82 ? 17.366 -3.679 -28.603 1.00 92.94 82 ASP A C 1
ATOM 684 O O . ASP A 1 82 ? 16.643 -4.678 -28.691 1.00 92.94 82 ASP A O 1
ATOM 688 N N . PHE A 1 83 ? 17.027 -2.622 -27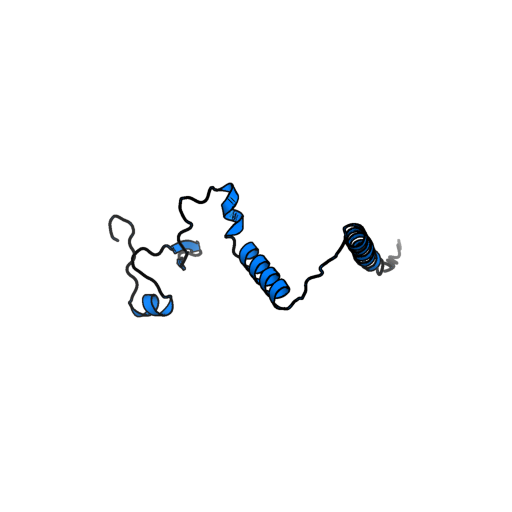.857 1.00 93.69 83 PHE A N 1
ATOM 689 C CA . PHE A 1 83 ? 15.768 -2.547 -27.115 1.00 93.69 83 PHE A CA 1
ATOM 690 C C . PHE A 1 83 ? 14.549 -2.612 -28.049 1.00 93.69 83 PHE A C 1
ATOM 692 O O . PHE A 1 83 ? 13.637 -3.419 -27.841 1.00 93.69 83 PHE A O 1
ATOM 699 N N . ILE A 1 84 ? 14.537 -1.812 -29.122 1.00 95.00 84 ILE A N 1
ATOM 700 C CA . ILE A 1 84 ? 13.446 -1.799 -30.108 1.00 95.00 84 ILE A CA 1
ATOM 701 C C . ILE A 1 84 ? 13.312 -3.168 -30.789 1.00 95.00 84 ILE A C 1
ATOM 703 O O . ILE A 1 84 ? 12.193 -3.647 -31.015 1.00 95.00 84 ILE A O 1
ATOM 707 N N . LYS A 1 85 ? 14.431 -3.824 -31.108 1.00 94.44 85 LYS A N 1
ATOM 708 C CA . LYS A 1 85 ? 14.443 -5.158 -31.716 1.00 94.44 85 LYS A CA 1
ATOM 709 C C . LYS A 1 85 ? 13.849 -6.219 -30.786 1.00 94.44 85 LYS A C 1
ATOM 711 O O . LYS A 1 85 ? 13.038 -7.028 -31.253 1.00 94.44 85 LYS A O 1
ATOM 716 N N . ASP A 1 86 ? 14.192 -6.210 -29.495 1.00 92.00 86 ASP A N 1
ATOM 717 C CA . ASP A 1 86 ? 13.619 -7.136 -28.504 1.00 92.00 86 ASP A CA 1
ATOM 718 C C . ASP A 1 86 ? 12.109 -6.921 -28.346 1.00 92.00 86 ASP A C 1
ATOM 720 O O . ASP A 1 86 ? 11.350 -7.890 -28.403 1.00 92.00 86 ASP A O 1
ATOM 724 N N . LEU A 1 87 ? 11.649 -5.665 -28.264 1.00 92.69 87 LEU A N 1
ATOM 725 C CA . LEU A 1 87 ? 10.220 -5.339 -28.188 1.00 92.69 87 LEU A CA 1
ATOM 726 C C . LEU A 1 87 ? 9.439 -5.867 -29.395 1.00 92.69 87 LEU A C 1
ATOM 728 O O . LEU A 1 87 ? 8.411 -6.528 -29.226 1.00 92.69 87 LEU A O 1
ATOM 732 N N . ARG A 1 88 ? 9.929 -5.617 -30.617 1.00 92.25 88 ARG A N 1
ATOM 733 C CA . ARG A 1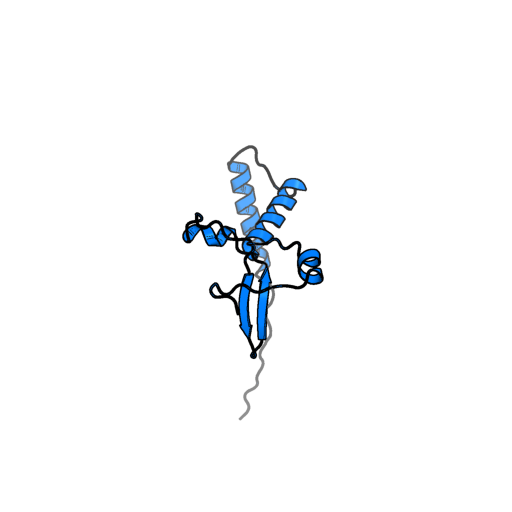 88 ? 9.285 -6.093 -31.855 1.00 92.25 88 ARG A CA 1
ATOM 734 C C . ARG A 1 88 ? 9.239 -7.618 -31.912 1.00 92.25 88 ARG A C 1
ATOM 736 O O . ARG A 1 88 ? 8.203 -8.193 -32.238 1.00 92.25 88 ARG A O 1
ATOM 743 N N . THR A 1 89 ? 10.333 -8.277 -31.539 1.00 90.06 89 THR A N 1
ATOM 744 C CA . THR A 1 89 ? 10.425 -9.745 -31.525 1.00 90.06 89 THR A CA 1
ATOM 745 C C . THR A 1 89 ? 9.498 -10.354 -30.468 1.00 90.06 89 THR A C 1
ATOM 747 O O . THR A 1 89 ? 8.787 -11.325 -30.733 1.00 90.06 89 THR A O 1
ATOM 750 N N . GLY A 1 90 ? 9.447 -9.757 -29.275 1.00 82.50 90 GLY A N 1
ATOM 751 C CA . GLY A 1 90 ? 8.558 -10.168 -28.191 1.00 82.50 90 GLY A CA 1
ATOM 752 C C . GLY A 1 90 ? 7.078 -9.992 -28.533 1.00 82.50 90 GLY A C 1
ATOM 753 O O . GLY A 1 90 ? 6.267 -10.850 -28.179 1.00 82.50 90 GLY A O 1
ATOM 754 N N . LEU A 1 91 ? 6.729 -8.928 -29.264 1.00 73.62 91 LEU A N 1
ATOM 755 C CA . LEU A 1 91 ? 5.374 -8.688 -29.761 1.00 73.62 91 LEU A CA 1
ATOM 756 C C . LEU A 1 91 ? 4.958 -9.771 -30.770 1.00 73.62 91 LEU A C 1
ATOM 758 O O . LEU A 1 91 ? 3.892 -10.369 -30.626 1.00 73.62 91 LEU A O 1
ATOM 762 N N . LEU A 1 92 ? 5.831 -10.104 -31.729 1.00 67.94 92 LEU A N 1
ATOM 763 C CA . LEU A 1 92 ? 5.580 -11.161 -32.718 1.00 67.94 92 LEU A CA 1
ATOM 764 C C . LEU A 1 92 ? 5.377 -12.535 -32.062 1.00 67.94 92 LEU A C 1
ATOM 766 O O . LEU A 1 92 ? 4.493 -13.284 -32.474 1.00 67.94 92 LEU A O 1
ATOM 770 N N . ARG A 1 93 ? 6.118 -12.841 -30.988 1.00 68.19 93 ARG A N 1
ATOM 771 C CA . ARG A 1 93 ? 5.970 -14.095 -30.228 1.00 68.19 93 ARG A CA 1
ATOM 772 C C . ARG A 1 93 ? 4.647 -14.190 -29.459 1.00 68.19 93 ARG A C 1
ATOM 774 O O . ARG A 1 93 ? 4.139 -15.288 -29.259 1.00 68.19 93 ARG A O 1
ATOM 781 N N . LYS A 1 94 ? 4.086 -13.062 -29.011 1.00 58.66 94 LYS A N 1
ATOM 782 C CA . LYS A 1 94 ? 2.771 -13.036 -28.347 1.00 58.66 94 LYS A CA 1
ATOM 783 C C . LYS A 1 94 ? 1.614 -13.185 -29.342 1.00 58.66 94 LYS A C 1
ATOM 785 O O . LYS A 1 94 ? 0.596 -13.763 -28.980 1.00 58.66 94 LYS A O 1
ATOM 790 N N . HIS A 1 95 ? 1.779 -12.726 -30.584 1.00 55.75 95 HIS A N 1
ATOM 791 C CA . HIS A 1 95 ? 0.744 -12.826 -31.622 1.00 55.75 95 HIS A CA 1
ATOM 792 C C . HIS A 1 95 ? 0.726 -14.168 -32.375 1.00 55.75 95 HIS A C 1
ATOM 794 O O . HIS A 1 95 ? -0.333 -14.570 -32.848 1.00 55.75 95 HIS A O 1
ATOM 800 N N . SER A 1 96 ? 1.838 -14.908 -32.443 1.00 53.16 96 SER A N 1
ATOM 801 C CA . SER A 1 96 ? 1.876 -16.240 -33.073 1.00 53.16 96 SER A CA 1
ATOM 802 C C . SER A 1 96 ? 1.295 -17.375 -32.211 1.00 53.16 96 SER A C 1
ATOM 804 O O . SER A 1 96 ? 1.028 -18.454 -32.731 1.00 53.16 96 SER A O 1
ATOM 806 N N . GLY A 1 97 ? 1.029 -17.139 -30.921 1.00 45.53 97 GLY A N 1
ATOM 807 C CA . GLY A 1 97 ? 0.377 -18.101 -30.016 1.00 45.53 97 GLY A CA 1
ATOM 808 C C . GLY A 1 97 ? -1.160 -18.095 -30.036 1.00 45.53 97 GLY A C 1
ATOM 809 O O . GLY A 1 97 ? -1.770 -18.825 -29.262 1.00 45.53 97 GLY A O 1
ATOM 810 N N . GLY A 1 98 ? -1.794 -17.264 -30.876 1.00 41.19 98 GLY A N 1
ATOM 811 C CA . GLY A 1 98 ? -3.252 -17.056 -30.896 1.00 41.19 98 GLY A CA 1
ATOM 812 C C . GLY A 1 98 ? -4.027 -17.769 -32.012 1.00 41.19 98 GLY A C 1
ATOM 813 O O . GLY A 1 98 ? -5.232 -17.565 -32.120 1.00 41.19 98 GLY A O 1
ATOM 814 N N . ALA A 1 99 ? -3.375 -18.579 -32.850 1.00 43.47 99 ALA A N 1
ATOM 815 C CA . ALA A 1 99 ? -3.998 -19.186 -34.030 1.00 43.47 99 ALA A CA 1
ATOM 816 C C . ALA A 1 99 ? -3.919 -20.720 -34.030 1.00 43.47 99 ALA A C 1
ATOM 818 O O . ALA A 1 99 ? -3.386 -21.306 -34.963 1.00 43.47 99 ALA A O 1
ATOM 819 N N . VAL A 1 100 ? -4.458 -21.393 -33.007 1.00 46.03 100 VAL A N 1
ATOM 820 C CA . VAL A 1 100 ? -4.838 -22.813 -33.122 1.00 46.03 100 VAL A CA 1
ATOM 821 C C . VAL A 1 100 ? -6.125 -23.065 -32.332 1.00 46.03 100 VAL A C 1
ATOM 823 O O . VAL A 1 100 ? -6.229 -22.673 -31.175 1.00 46.03 100 VAL A O 1
ATOM 826 N N . ALA A 1 101 ? -7.057 -23.772 -32.980 1.00 39.38 101 ALA A N 1
ATOM 827 C CA . ALA A 1 101 ? -8.335 -24.309 -32.497 1.00 39.38 101 ALA A CA 1
ATOM 828 C C . ALA A 1 101 ? -9.570 -23.401 -32.619 1.00 39.38 101 ALA A C 1
ATOM 830 O O . ALA A 1 101 ? -9.994 -22.800 -31.638 1.00 39.38 101 ALA A O 1
ATOM 831 N N . ARG A 1 102 ? -10.218 -23.439 -33.799 1.00 35.72 102 ARG A N 1
ATOM 832 C CA . ARG A 1 102 ? -11.671 -23.692 -33.955 1.00 35.72 102 ARG A CA 1
ATOM 833 C C . ARG A 1 102 ? -11.970 -24.337 -35.316 1.00 35.72 102 ARG A C 1
ATOM 835 O O . ARG A 1 102 ? -12.442 -23.679 -36.230 1.00 35.72 102 ARG A O 1
ATOM 842 N N . GLU A 1 103 ? -11.759 -25.645 -35.418 1.00 37.09 103 GLU A N 1
ATOM 843 C CA . GLU A 1 103 ? -12.565 -26.495 -36.302 1.00 37.09 103 GLU A CA 1
ATOM 844 C C . GLU A 1 103 ? -13.288 -27.511 -35.420 1.00 37.09 103 GLU A C 1
ATOM 846 O O . GLU A 1 103 ? -12.761 -28.566 -35.077 1.00 37.09 103 GLU A O 1
ATOM 851 N N . HIS A 1 104 ? -14.504 -27.170 -34.999 1.00 34.34 104 HIS A N 1
ATOM 852 C CA . HIS A 1 104 ? -15.483 -28.162 -34.576 1.00 34.34 104 HIS A CA 1
ATOM 853 C C . HIS A 1 104 ? -16.695 -28.013 -35.478 1.00 34.34 104 HIS A C 1
ATOM 855 O O . HIS A 1 104 ? -17.434 -27.031 -35.420 1.00 34.34 104 HIS A O 1
ATOM 861 N N . GLY A 1 105 ? -16.816 -28.993 -36.373 1.00 35.28 105 GLY A N 1
ATOM 862 C CA . GLY A 1 105 ? -17.915 -29.124 -37.303 1.00 35.28 105 GLY A CA 1
ATOM 863 C C . GLY A 1 105 ? -19.236 -29.243 -36.562 1.00 35.28 105 GLY A C 1
ATOM 864 O O . GLY A 1 105 ? -19.428 -30.130 -35.735 1.00 35.28 105 GLY A O 1
ATOM 865 N N . ILE A 1 106 ? -20.171 -28.376 -36.923 1.00 37.53 106 ILE A N 1
ATOM 866 C CA . ILE A 1 106 ? -21.581 -28.588 -36.637 1.00 37.53 106 ILE A CA 1
ATOM 867 C C . ILE A 1 106 ? -22.166 -29.232 -37.891 1.00 37.53 106 ILE A C 1
ATOM 869 O O . ILE A 1 106 ? -22.536 -28.551 -38.845 1.00 37.53 106 ILE A O 1
ATOM 873 N N . ARG A 1 107 ? -22.238 -30.567 -37.901 1.00 38.69 107 ARG A N 1
ATOM 874 C CA . ARG A 1 107 ? -23.267 -31.254 -38.684 1.00 38.69 107 ARG A CA 1
ATOM 875 C C . ARG A 1 107 ? -24.525 -31.212 -37.833 1.00 38.69 107 ARG A C 1
ATOM 877 O O . ARG A 1 107 ? -24.603 -31.936 -36.848 1.00 38.69 107 ARG A O 1
ATOM 884 N N . ASN A 1 108 ? -25.493 -30.378 -38.199 1.00 33.09 108 ASN A N 1
ATOM 885 C CA . ASN A 1 108 ? -26.862 -30.617 -37.771 1.00 33.09 108 ASN A CA 1
ATOM 886 C C . ASN A 1 108 ? -27.738 -30.796 -39.008 1.00 33.09 108 ASN A C 1
ATOM 888 O O . ASN A 1 108 ? -27.946 -29.883 -39.806 1.00 33.09 108 ASN A O 1
ATOM 892 N N . THR A 1 109 ? -28.157 -32.039 -39.184 1.00 38.28 109 THR A N 1
ATOM 893 C CA . THR A 1 109 ? -29.086 -32.530 -40.191 1.00 38.28 109 THR A CA 1
ATOM 894 C C . THR A 1 109 ? -30.448 -31.868 -40.014 1.00 38.28 109 THR A C 1
ATOM 896 O O . THR A 1 109 ? -31.086 -32.024 -38.976 1.00 38.28 109 THR A O 1
ATOM 899 N N . LYS A 1 110 ? -30.923 -31.174 -41.053 1.00 38.38 110 LYS A N 1
ATOM 900 C CA . LYS A 1 110 ? -32.360 -30.972 -41.276 1.00 38.38 110 LYS A CA 1
ATOM 901 C C . LYS A 1 110 ? -32.966 -32.317 -41.673 1.00 38.38 110 LYS A C 1
ATOM 903 O O . LYS A 1 110 ? -32.400 -32.948 -42.558 1.00 38.38 110 LYS A O 1
ATOM 908 N N . HIS A 1 111 ? -34.082 -32.712 -41.070 1.00 38.69 111 HIS A N 1
ATOM 909 C CA . HIS A 1 111 ? -35.109 -33.549 -41.700 1.00 38.69 111 HIS A CA 1
ATOM 910 C C . HIS A 1 111 ? -36.479 -33.075 -41.190 1.00 38.69 111 HIS A C 1
ATOM 912 O O . HIS A 1 111 ? -36.823 -33.275 -40.026 1.00 38.69 111 HIS A O 1
ATOM 918 N N . VAL A 1 112 ? -37.197 -32.378 -42.073 1.00 36.94 112 VAL A N 1
ATOM 919 C CA . VAL A 1 112 ? -38.591 -32.698 -42.412 1.00 36.94 112 VAL A CA 1
ATOM 920 C C . VAL A 1 112 ? -38.505 -33.475 -43.716 1.00 36.94 112 VAL A C 1
ATOM 922 O O . VAL A 1 112 ? -37.648 -33.067 -44.538 1.00 36.94 112 VAL A O 1
#

Radius of gyration: 26.77 Å; Cα contacts (8 Å, |Δi|>4): 44; chains: 1; bounding box: 62×48×67 Å

Foldseek 3Di:
DDPVPDDDDDPVVCVVVVHDPPWAWDWDADPNDTDTHTDHPPPPPDPPVRVVCVDPVNVVVVVVVVVCVVVVVDDDDPDDVVVVVCVVVVVVVVVVVPDDDDDDDDDDDDDD

Mean predicted aligned error: 16.37 Å

pLDDT: mean 75.21, std 18.69, range [33.09, 95.69]

Sequence (112 aa):
MREKGQLTLPSLFRKALGLKAGDYFEVNFQDNVIVLKPCKPMPKDIPADEAWYWTEEWQEKEHRARRDIHEGRVKSFDNIDDFIKDLRTGLLRKHSGGAVAREHGIRNTKHV